Protein AF-C7TNR1-F1 (afdb_monomer)

Secondary structure (DSSP, 8-state):
----HHHHHHHHHHHHHH---HHHHHHS--GGGGSTTSEEEEE-HHHHHHHHTTPPEEGGGEEEE-S---TT-EEEEE-TTS-EEEEEEE-S-HHHHHH-SS-EEEEEEEE-SPTTSS---TT-SHHHHHHHHHHHTTSB-TTS-B-TT--TTTT---GGG-

Mean predicted aligned error: 8.42 Å

pLDDT: mean 87.88, std 11.3, range [36.69, 97.19]

Solvent-accessible surface area (backbone atoms only — not comparable to full-atom values): 9487 Å² total; per-residue (Å²): 135,90,80,54,78,64,59,55,54,53,26,50,50,42,32,74,77,69,68,45,55,68,57,41,61,67,73,55,72,65,74,57,73,78,48,70,85,41,52,45,34,30,33,39,69,63,42,50,28,51,41,40,74,61,40,68,42,40,45,87,35,52,74,48,67,50,84,86,41,46,63,69,38,70,29,35,34,26,40,87,86,68,49,60,38,28,36,23,32,25,62,40,30,46,69,53,62,74,74,50,89,72,54,61,39,27,42,65,74,44,68,67,38,70,69,70,80,36,68,86,47,79,75,64,45,72,68,46,45,51,49,55,48,34,35,74,70,62,34,21,40,98,85,65,45,84,47,98,69,38,62,93,67,71,84,70,76,80,77,88,85,117

InterPro domains:
  IPR002478 PUA domain [PF01472] (39-112)
  IPR002478 PUA domain [SM00359] (39-113)
  IPR004521 Uncharacterised domain CHP00451 [TIGR00451] (28-108)
  IPR004802 tRNA pseudouridine synthase B family [PTHR23127] (2-156)
  IPR015947 PUA-like superfamily [SSF88697] (38-118)
  IPR036974 PUA domain superfamily [G3DSA:2.30.130.10] (16-159)

Nearest PDB structures (foldseek):
  8ouf-assembly1_C  TM=8.357E-01  e=1.915E-23  Homo sapiens
  8ouf-assembly1_G  TM=9.448E-01  e=1.726E-20  Homo sapiens
  7v9a-assembly1_C  TM=8.563E-01  e=3.441E-22  Homo sapiens
  3zv0-assembly1_D  TM=7.217E-01  e=1.645E-18  Saccharomyces cerevisiae S288C
  3zv0-assembly1_C  TM=7.219E-01  e=2.418E-18  Saccharomyces cerevisiae S288C

Foldseek 3Di:
DDDDPVLVVVQVVCCVPVVDCPSVPVVDDDPLVVQVPFWEWEFELQCLQVVLVQDFAKLVGTDDTDADQDAQGWHFYAYPVGHTFAIWGAHDHPVRSVVDPIDRGTGGPGGDDHHPPGPHNPLVDPLSVLLVVCCVVVCAPPVSHGDPNPDPCNVDDDPPPD

Organism: Angiostrongylus cantonensis (NCBI:txid6313)

Sequence (162 aa):
ELVTLHDVLDAQYVLDHHKDETYMRKIVRPLEALLVQHKRIIVKDSSVNAICYGAKILLPGVLRYDDGIEVGQEIVIVSTKGEAICLAIAQMTTSTMASTDHGVVAKSKRVIMERDVYGRKWGLGPVASKKKQMIKDGLLDKFGKPNANTPANWKAVDYSVT

Structure (mmCIF, N/CA/C/O backbone):
data_AF-C7TNR1-F1
#
_entry.id   AF-C7TNR1-F1
#
loop_
_atom_site.group_PDB
_atom_site.id
_atom_site.type_symbol
_atom_site.label_atom_id
_atom_site.label_alt_id
_atom_site.label_comp_id
_atom_site.label_asym_id
_atom_site.label_entity_id
_atom_site.label_seq_id
_atom_site.pdbx_PDB_ins_code
_atom_site.Cartn_x
_atom_site.Cartn_y
_atom_site.Cartn_z
_atom_site.occupancy
_atom_site.B_iso_or_equiv
_atom_site.auth_seq_id
_atom_site.auth_comp_id
_atom_site.auth_asym_id
_atom_site.auth_atom_id
_atom_site.pdbx_PDB_model_num
ATOM 1 N N . GLU A 1 1 ? 5.712 -23.389 -9.429 1.00 69.06 1 GLU A N 1
ATOM 2 C CA . GLU A 1 1 ? 6.443 -24.396 -10.216 1.00 69.06 1 GLU A CA 1
ATOM 3 C C . GLU A 1 1 ? 7.893 -24.304 -9.832 1.00 69.06 1 GLU A C 1
ATOM 5 O O . GLU A 1 1 ? 8.350 -23.219 -9.488 1.00 69.06 1 GLU A O 1
ATOM 10 N N . LEU A 1 2 ? 8.551 -25.449 -9.812 1.00 86.38 2 LEU A N 1
ATOM 11 C CA . LEU A 1 2 ? 9.952 -25.569 -9.467 1.00 86.38 2 LEU A CA 1
ATOM 12 C C . LEU A 1 2 ? 10.754 -25.461 -10.768 1.00 86.38 2 LEU A C 1
ATOM 14 O O . LEU A 1 2 ? 10.367 -26.075 -11.759 1.00 86.38 2 LEU A O 1
ATOM 18 N N . VAL A 1 3 ? 11.808 -24.651 -10.770 1.00 92.75 3 VAL A N 1
ATOM 19 C CA . VAL A 1 3 ? 12.711 -24.469 -11.917 1.00 92.75 3 VAL A CA 1
ATOM 20 C C . VAL A 1 3 ? 14.091 -24.996 -11.553 1.00 92.75 3 VAL A C 1
ATOM 22 O O . VAL A 1 3 ? 14.463 -25.008 -10.376 1.00 92.75 3 VAL A O 1
ATOM 25 N N . THR A 1 4 ? 14.842 -25.449 -12.547 1.00 95.31 4 THR A N 1
ATOM 26 C CA . THR A 1 4 ? 16.211 -25.935 -12.370 1.00 95.31 4 THR A CA 1
ATOM 27 C C . THR A 1 4 ? 17.226 -24.828 -12.651 1.00 95.31 4 THR A C 1
ATOM 29 O O . THR A 1 4 ? 16.919 -23.824 -13.292 1.00 95.31 4 THR A O 1
AT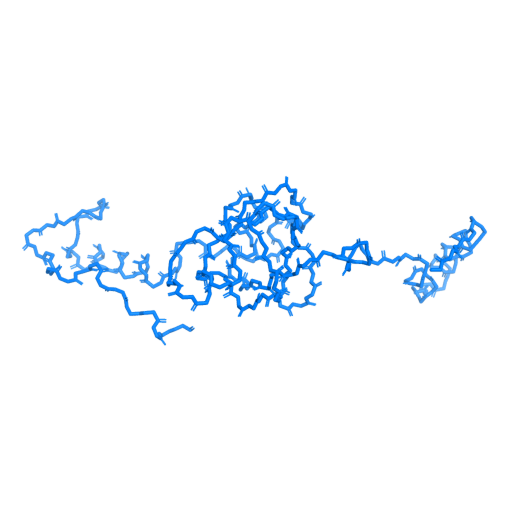OM 32 N N . LEU A 1 5 ? 18.468 -25.003 -12.186 1.00 94.88 5 LEU A N 1
ATOM 33 C CA . LEU A 1 5 ? 19.551 -24.058 -12.494 1.00 94.88 5 LEU A CA 1
ATOM 34 C C . LEU A 1 5 ? 19.877 -24.011 -13.996 1.00 94.88 5 LEU A C 1
ATOM 36 O O . LEU A 1 5 ? 20.341 -22.983 -14.481 1.00 94.88 5 LEU A O 1
ATOM 40 N N . HIS A 1 6 ? 19.609 -25.094 -14.730 1.00 95.25 6 HIS A N 1
ATOM 41 C CA . HIS A 1 6 ? 19.766 -25.126 -16.183 1.00 95.25 6 HIS A CA 1
ATOM 42 C C . HIS A 1 6 ? 18.739 -24.229 -16.876 1.00 95.25 6 HIS A C 1
ATOM 44 O O . HIS A 1 6 ? 19.124 -23.438 -17.730 1.00 95.25 6 HIS A O 1
ATOM 50 N N . ASP A 1 7 ? 17.482 -24.231 -16.420 1.00 93.88 7 ASP A N 1
ATOM 51 C CA . ASP A 1 7 ? 16.447 -23.346 -16.976 1.00 93.88 7 ASP A CA 1
ATOM 52 C C . ASP A 1 7 ? 16.810 -21.862 -16.811 1.00 93.88 7 ASP A C 1
ATOM 54 O O . ASP A 1 7 ? 16.517 -21.045 -17.681 1.00 93.88 7 ASP A O 1
ATOM 58 N N . VAL A 1 8 ? 17.475 -21.502 -15.705 1.00 93.94 8 VAL A N 1
ATOM 59 C CA . VAL A 1 8 ? 17.946 -20.127 -15.462 1.00 93.94 8 VAL A CA 1
ATOM 60 C C . VAL A 1 8 ? 19.066 -19.744 -16.430 1.00 93.94 8 VAL A C 1
ATOM 62 O O . VAL A 1 8 ? 19.056 -18.635 -16.965 1.00 93.94 8 VAL A O 1
ATOM 65 N N . LEU A 1 9 ? 20.014 -20.655 -16.673 1.00 94.94 9 LEU A N 1
ATOM 66 C CA . LEU A 1 9 ? 21.099 -20.438 -17.630 1.00 94.94 9 LEU A CA 1
ATOM 67 C C . LEU A 1 9 ? 20.550 -20.259 -19.052 1.00 94.94 9 LEU A C 1
ATOM 69 O O . LEU A 1 9 ? 20.911 -19.300 -19.734 1.00 94.94 9 LEU A O 1
ATOM 73 N N . ASP A 1 10 ? 19.643 -21.142 -19.465 1.00 94.00 10 ASP A N 1
ATOM 74 C CA . ASP A 1 10 ? 19.040 -21.113 -20.797 1.00 94.00 10 ASP A CA 1
ATOM 75 C C . ASP A 1 10 ? 18.180 -19.859 -20.993 1.00 94.00 10 ASP A C 1
ATOM 77 O O . ASP A 1 10 ? 18.257 -19.206 -22.035 1.00 94.00 10 ASP A O 1
ATOM 81 N N . ALA A 1 11 ? 17.407 -19.461 -19.977 1.00 94.06 11 ALA A N 1
ATOM 82 C CA . ALA A 1 11 ? 16.614 -18.237 -20.029 1.00 94.06 11 ALA A CA 1
ATOM 83 C C . ALA A 1 11 ? 17.486 -16.983 -20.176 1.00 94.06 11 ALA A C 1
ATOM 85 O O . ALA A 1 11 ? 17.134 -16.085 -20.942 1.00 94.06 11 ALA A O 1
ATOM 86 N N . GLN A 1 12 ? 18.627 -16.922 -19.481 1.00 94.19 12 GLN A N 1
ATOM 87 C CA . GLN A 1 12 ? 19.571 -15.813 -19.623 1.00 94.19 12 GLN A CA 1
ATOM 88 C C . GLN A 1 12 ? 20.205 -15.794 -21.021 1.00 94.19 12 GLN A C 1
ATOM 90 O O . GLN A 1 12 ? 20.266 -14.742 -21.653 1.00 94.19 12 GLN A O 1
ATOM 95 N N . TYR A 1 13 ? 20.610 -16.955 -21.544 1.00 94.94 13 TYR A N 1
ATOM 96 C CA . TYR A 1 13 ? 21.188 -17.058 -22.885 1.00 94.94 13 TYR A CA 1
ATOM 97 C C . TYR A 1 13 ? 20.219 -16.567 -23.972 1.00 94.94 13 TYR A C 1
ATOM 99 O O . TYR A 1 13 ? 20.607 -15.777 -24.838 1.00 94.94 13 TYR A O 1
ATOM 107 N N . VAL A 1 14 ? 18.954 -17.003 -23.910 1.00 95.12 14 VAL A N 1
ATOM 108 C CA . VAL A 1 14 ? 17.900 -16.602 -24.857 1.00 95.12 14 VAL A CA 1
ATOM 109 C C . VAL A 1 14 ? 17.632 -15.098 -24.784 1.00 95.12 14 VAL A C 1
ATOM 111 O O . VAL A 1 14 ? 17.500 -14.450 -25.827 1.00 95.12 14 VAL A O 1
ATOM 114 N N . LEU A 1 15 ? 17.619 -14.527 -23.576 1.00 94.75 15 LEU A N 1
ATOM 115 C CA . LEU A 1 15 ? 17.463 -13.089 -23.383 1.00 94.75 15 LEU A CA 1
ATOM 116 C C . LEU A 1 15 ? 18.603 -12.301 -24.049 1.00 94.75 15 LEU A C 1
ATOM 118 O O . LEU A 1 15 ? 18.340 -11.334 -24.760 1.00 94.75 15 LEU A O 1
ATOM 122 N N . ASP A 1 16 ? 19.853 -12.732 -23.882 1.00 95.19 16 ASP A N 1
ATOM 123 C CA . ASP A 1 16 ? 21.016 -12.004 -24.406 1.00 95.19 16 ASP A CA 1
ATOM 124 C C . ASP A 1 16 ? 21.143 -12.098 -25.939 1.00 95.19 16 ASP A C 1
ATOM 126 O O . ASP A 1 16 ? 21.471 -11.109 -26.599 1.00 95.19 16 ASP A O 1
ATOM 130 N N . HIS A 1 17 ? 20.852 -13.265 -26.526 1.00 95.69 17 HIS A N 1
ATOM 131 C CA . HIS A 1 17 ? 21.056 -13.514 -27.963 1.00 95.69 17 HIS A CA 1
ATOM 132 C C . HIS A 1 17 ? 19.846 -13.143 -28.819 1.00 95.69 17 HIS A C 1
ATOM 134 O O . HIS A 1 17 ? 20.001 -12.611 -29.920 1.00 95.69 17 HIS A O 1
ATOM 140 N N . HIS A 1 18 ? 18.640 -13.423 -28.327 1.00 93.81 18 HIS A N 1
ATOM 141 C CA . HIS A 1 18 ? 17.402 -13.245 -29.084 1.00 93.81 18 HIS A CA 1
ATOM 142 C C . HIS A 1 18 ? 16.560 -12.066 -28.587 1.00 93.81 18 HIS A C 1
ATOM 144 O O . HIS A 1 18 ? 15.592 -11.706 -29.255 1.00 93.81 18 HIS A O 1
ATOM 150 N N . LYS A 1 19 ? 16.930 -11.439 -27.456 1.00 93.19 19 LYS A N 1
ATOM 151 C CA . LYS A 1 19 ? 16.149 -10.377 -26.790 1.00 93.19 19 LYS A CA 1
ATOM 152 C C . LYS A 1 19 ? 14.711 -10.794 -26.473 1.00 93.19 19 LYS A C 1
ATOM 154 O O . LYS A 1 19 ? 13.828 -9.946 -26.363 1.00 93.19 19 LYS A O 1
ATOM 159 N N . ASP A 1 20 ? 14.479 -12.096 -26.334 1.00 93.19 20 ASP A N 1
ATOM 160 C CA . ASP A 1 20 ? 13.179 -12.649 -25.985 1.00 93.19 20 ASP A CA 1
ATOM 161 C C . ASP A 1 20 ? 13.076 -12.811 -24.462 1.00 93.19 20 ASP A C 1
ATOM 163 O O . ASP A 1 20 ? 13.794 -13.595 -23.841 1.00 93.19 20 ASP A O 1
ATOM 167 N N . GLU A 1 21 ? 12.172 -12.046 -23.851 1.00 93.62 21 GLU A N 1
ATOM 168 C CA . GLU A 1 21 ? 11.940 -12.045 -22.404 1.00 93.62 21 GLU A CA 1
ATOM 169 C C . GLU A 1 21 ? 10.955 -13.124 -21.940 1.00 93.62 21 GLU A C 1
ATOM 171 O O . GLU A 1 21 ? 10.773 -13.305 -20.733 1.00 93.62 21 GLU A O 1
ATOM 176 N N . THR A 1 22 ? 10.274 -13.823 -22.853 1.00 93.69 22 THR A N 1
ATOM 177 C CA . THR A 1 22 ? 9.177 -14.738 -22.495 1.00 93.69 22 THR A CA 1
ATOM 178 C C . THR A 1 22 ? 9.636 -15.846 -21.555 1.00 93.69 22 THR A C 1
ATOM 180 O O . THR A 1 22 ? 8.954 -16.143 -20.569 1.00 93.69 22 THR A O 1
ATOM 183 N N . TYR A 1 23 ? 10.820 -16.411 -21.803 1.00 92.38 23 TYR A N 1
ATOM 184 C CA . TYR A 1 23 ? 11.372 -17.467 -20.965 1.00 92.38 23 TYR A CA 1
ATOM 185 C C . TYR A 1 23 ? 11.761 -16.935 -19.576 1.00 92.38 23 TYR A C 1
ATOM 187 O O . TYR A 1 23 ? 11.359 -17.502 -18.557 1.00 92.38 23 TYR A O 1
ATOM 195 N N . MET A 1 24 ? 12.428 -15.776 -19.523 1.00 93.12 24 MET A N 1
ATOM 196 C CA . MET A 1 24 ? 12.824 -15.111 -18.276 1.00 93.12 24 MET A CA 1
ATOM 197 C C . MET A 1 24 ? 11.609 -14.745 -17.404 1.00 93.12 24 MET A C 1
ATOM 199 O O . MET A 1 24 ? 11.582 -15.024 -16.204 1.00 93.12 24 MET A O 1
ATOM 203 N N . ARG A 1 25 ? 10.553 -14.185 -18.008 1.00 91.75 25 ARG A N 1
ATOM 204 C CA . ARG A 1 25 ? 9.301 -13.827 -17.315 1.00 91.75 25 ARG A CA 1
ATOM 205 C C . ARG A 1 25 ? 8.519 -15.042 -16.812 1.00 91.75 25 ARG A C 1
ATOM 207 O O . ARG A 1 25 ? 7.693 -14.898 -15.914 1.00 91.75 25 ARG A O 1
ATOM 214 N N . LYS A 1 26 ? 8.758 -16.231 -17.374 1.00 90.44 26 LYS A N 1
ATOM 215 C CA . LYS A 1 26 ? 8.158 -17.484 -16.899 1.00 90.44 26 LYS A CA 1
ATOM 216 C C . LYS A 1 26 ? 8.880 -18.027 -15.663 1.00 90.44 26 LYS A C 1
ATOM 218 O O . LYS A 1 26 ? 8.217 -18.523 -14.751 1.00 90.44 26 LYS A O 1
ATOM 223 N N . ILE A 1 27 ? 10.213 -17.932 -15.626 1.00 92.69 27 ILE A N 1
ATOM 224 C CA . ILE A 1 27 ? 11.015 -18.440 -14.503 1.00 92.69 27 ILE A CA 1
ATOM 225 C C . ILE A 1 27 ? 10.997 -17.491 -13.296 1.00 92.69 27 ILE A C 1
ATOM 227 O O . ILE A 1 27 ? 10.869 -17.950 -12.159 1.00 92.69 27 ILE A O 1
ATOM 231 N N . VAL A 1 28 ? 11.061 -16.173 -13.520 1.00 91.75 28 VAL A N 1
ATOM 232 C CA . VAL A 1 28 ? 11.038 -15.168 -12.451 1.00 91.75 28 VAL A CA 1
ATOM 233 C C . VAL A 1 28 ? 9.593 -14.819 -12.126 1.00 91.75 28 VAL A C 1
ATOM 235 O O . VAL A 1 28 ? 8.909 -14.131 -12.882 1.00 91.75 28 VAL A O 1
ATOM 238 N N . ARG A 1 29 ? 9.120 -15.287 -10.970 1.00 90.50 29 ARG A N 1
ATOM 239 C CA . ARG A 1 29 ? 7.774 -14.972 -10.484 1.00 90.50 29 ARG A CA 1
ATOM 240 C C . ARG A 1 29 ? 7.754 -13.648 -9.713 1.00 90.50 29 ARG A C 1
ATOM 242 O O . ARG A 1 29 ? 8.709 -13.354 -8.994 1.00 90.50 29 ARG A O 1
ATOM 249 N N . PRO A 1 30 ? 6.656 -12.879 -9.810 1.00 93.25 30 PRO A N 1
ATOM 250 C CA . PRO A 1 30 ? 6.482 -11.669 -9.017 1.00 93.25 30 PRO A CA 1
ATOM 251 C C . PRO A 1 30 ? 6.423 -12.009 -7.522 1.00 93.25 30 PRO A C 1
ATOM 253 O O . PRO A 1 30 ? 5.883 -13.049 -7.128 1.00 93.25 30 PRO A O 1
ATOM 256 N N . LEU A 1 31 ? 6.962 -11.124 -6.680 1.00 91.69 31 LEU A N 1
ATOM 257 C CA . LEU A 1 31 ? 7.025 -11.318 -5.225 1.00 91.69 31 LEU A CA 1
ATOM 258 C C . LEU A 1 31 ? 5.630 -11.438 -4.591 1.00 91.69 31 LEU A C 1
ATOM 260 O O . LEU A 1 31 ? 5.460 -12.088 -3.561 1.00 91.69 31 LEU A O 1
ATOM 264 N N . GLU A 1 32 ? 4.617 -10.871 -5.245 1.00 91.50 32 GLU A N 1
ATOM 265 C CA . GLU A 1 32 ? 3.202 -10.963 -4.902 1.00 91.50 32 GLU A CA 1
ATOM 266 C C . GLU A 1 32 ? 2.728 -12.416 -4.772 1.00 91.50 32 GLU A C 1
ATOM 268 O O . GLU A 1 32 ? 1.853 -12.704 -3.956 1.00 91.50 32 GLU A O 1
ATOM 273 N N . ALA A 1 33 ? 3.337 -13.353 -5.511 1.00 91.81 33 ALA A N 1
ATOM 274 C CA . ALA A 1 33 ? 3.002 -14.773 -5.440 1.00 91.81 33 ALA A CA 1
ATOM 275 C C . ALA A 1 33 ? 3.234 -15.376 -4.041 1.00 91.81 33 ALA A C 1
ATOM 277 O O . ALA A 1 33 ? 2.560 -16.334 -3.669 1.00 91.81 33 ALA A O 1
ATOM 278 N N . LEU A 1 34 ? 4.147 -14.807 -3.245 1.00 91.81 34 LEU A N 1
ATOM 279 C CA . LEU A 1 34 ? 4.408 -15.236 -1.866 1.00 91.81 34 LEU A CA 1
ATOM 280 C C . LEU A 1 34 ? 3.378 -14.685 -0.871 1.00 91.81 34 LEU A C 1
ATOM 282 O O . LEU A 1 34 ? 3.244 -15.197 0.238 1.00 91.81 34 LEU A O 1
ATOM 286 N N . LEU A 1 35 ? 2.643 -13.639 -1.251 1.00 93.25 35 LEU A N 1
ATOM 287 C CA . LEU A 1 35 ? 1.762 -12.889 -0.356 1.00 93.25 35 LEU A CA 1
ATOM 288 C C . LEU A 1 35 ? 0.289 -13.301 -0.471 1.00 93.25 35 LEU A C 1
ATOM 290 O O . LEU A 1 35 ? -0.539 -12.792 0.278 1.00 93.25 35 LEU A O 1
ATOM 294 N N . VAL A 1 36 ? -0.033 -14.259 -1.344 1.00 91.44 36 VAL A N 1
ATOM 295 C CA . VAL A 1 36 ? -1.406 -14.692 -1.671 1.00 91.44 36 VAL A CA 1
ATOM 296 C C . VAL A 1 36 ? -2.194 -15.194 -0.453 1.00 91.44 36 VAL A C 1
ATOM 298 O O . VAL A 1 36 ? -3.414 -15.071 -0.422 1.00 91.44 36 VAL A O 1
ATOM 301 N N . GLN A 1 37 ? -1.519 -15.740 0.561 1.00 92.38 37 GLN A N 1
ATOM 302 C CA . GLN A 1 37 ? -2.172 -16.245 1.776 1.00 92.38 37 GLN A CA 1
ATOM 303 C C . GLN A 1 37 ? -2.613 -15.138 2.747 1.00 92.38 37 GLN A C 1
ATOM 305 O O . GLN A 1 37 ? -3.451 -15.386 3.615 1.00 92.38 37 GLN A O 1
ATOM 310 N N . HIS A 1 38 ? -2.059 -13.929 2.630 1.00 94.50 38 HIS A N 1
ATOM 311 C CA . HIS A 1 38 ? -2.375 -12.827 3.534 1.00 94.50 38 HIS A CA 1
ATOM 312 C C . HIS A 1 38 ? -3.660 -12.125 3.101 1.00 94.50 38 HIS A C 1
ATOM 314 O O . HIS A 1 38 ? -3.916 -11.936 1.911 1.00 94.50 38 HIS A O 1
ATOM 320 N N . LYS A 1 39 ? -4.445 -11.670 4.081 1.00 95.81 39 LYS A N 1
ATOM 321 C CA . LYS A 1 39 ? -5.601 -10.804 3.828 1.00 95.81 39 LYS A CA 1
ATOM 322 C C . LYS A 1 39 ? -5.131 -9.470 3.263 1.00 95.81 39 LYS A C 1
ATOM 324 O O . LYS A 1 39 ? -4.107 -8.933 3.695 1.00 95.81 39 LYS A O 1
ATOM 329 N N . ARG A 1 40 ? -5.875 -8.938 2.299 1.00 95.50 40 ARG A N 1
ATOM 330 C CA . ARG A 1 40 ? -5.478 -7.762 1.525 1.00 95.50 40 ARG A CA 1
ATOM 331 C C . ARG A 1 40 ? -6.294 -6.543 1.919 1.00 95.50 40 ARG A C 1
ATOM 333 O O . ARG A 1 40 ? -7.503 -6.623 2.135 1.00 95.50 40 ARG A O 1
ATOM 340 N N . ILE A 1 41 ? -5.632 -5.393 1.933 1.00 96.38 41 ILE A N 1
ATOM 341 C CA . ILE A 1 41 ? -6.280 -4.082 1.966 1.00 96.38 41 ILE A CA 1
ATOM 342 C C . ILE A 1 41 ? -5.806 -3.292 0.752 1.00 96.38 41 ILE A C 1
ATOM 344 O O . ILE A 1 41 ? -4.611 -3.054 0.581 1.00 96.38 41 ILE A O 1
ATOM 348 N N . ILE A 1 42 ? -6.755 -2.880 -0.083 1.00 96.56 42 ILE A N 1
ATOM 349 C CA . ILE A 1 42 ? -6.510 -2.076 -1.277 1.00 96.56 42 ILE A CA 1
ATOM 350 C C . ILE A 1 42 ? -6.595 -0.605 -0.887 1.00 96.56 42 ILE A C 1
ATOM 352 O O . ILE A 1 42 ? -7.598 -0.162 -0.321 1.00 96.56 42 ILE A O 1
ATOM 356 N N . VAL A 1 43 ? -5.555 0.161 -1.205 1.00 95.56 43 VAL A N 1
ATOM 357 C CA . VAL A 1 43 ? -5.450 1.586 -0.858 1.00 95.56 43 VAL A CA 1
ATOM 358 C C . VAL A 1 43 ? -5.541 2.494 -2.080 1.00 95.56 43 VAL A C 1
ATOM 360 O O . VAL A 1 43 ? -5.239 2.090 -3.200 1.00 95.56 43 VAL A O 1
ATOM 363 N N . LYS A 1 44 ? -5.941 3.750 -1.858 1.00 92.75 44 LYS A N 1
ATOM 364 C CA . LYS A 1 44 ? -5.917 4.808 -2.875 1.00 92.75 44 LYS A CA 1
ATOM 365 C C . LYS A 1 44 ? -4.481 5.081 -3.317 1.00 92.75 44 LYS A C 1
ATOM 367 O O . LYS A 1 44 ? -3.599 5.264 -2.477 1.00 92.75 44 LYS A O 1
ATOM 372 N N . ASP A 1 45 ? -4.282 5.268 -4.619 1.00 91.62 45 ASP A N 1
ATOM 373 C CA . ASP A 1 45 ? -2.993 5.626 -5.229 1.00 91.62 45 ASP A CA 1
ATOM 374 C C . ASP A 1 45 ? -2.349 6.873 -4.588 1.00 91.62 45 ASP A C 1
ATOM 376 O O . ASP A 1 45 ? -1.130 6.991 -4.495 1.00 91.62 45 ASP A O 1
ATOM 380 N N . SER A 1 46 ? -3.167 7.805 -4.082 1.00 89.50 46 SER A N 1
ATOM 381 C CA . SER A 1 46 ? -2.706 8.998 -3.358 1.00 89.50 46 SER A CA 1
ATOM 382 C C . SER A 1 46 ? -1.964 8.702 -2.056 1.00 89.50 46 SER A C 1
ATOM 384 O O . SER A 1 46 ? -1.173 9.528 -1.604 1.00 89.50 46 SER A O 1
ATOM 386 N N . SER A 1 47 ? -2.252 7.560 -1.437 1.00 91.12 47 SER A N 1
ATOM 387 C CA . SER A 1 47 ? -1.732 7.176 -0.126 1.00 91.12 47 SER A CA 1
ATOM 388 C C . SER A 1 47 ? -0.530 6.238 -0.223 1.00 91.12 47 SER A C 1
ATOM 390 O O . SER A 1 47 ? 0.192 6.090 0.759 1.00 91.12 47 SER A O 1
ATOM 392 N N . VAL A 1 48 ? -0.273 5.656 -1.399 1.00 93.75 48 VAL A N 1
ATOM 393 C CA . VAL A 1 48 ? 0.788 4.660 -1.618 1.00 93.75 48 VAL A CA 1
ATOM 394 C C . VAL A 1 48 ? 2.155 5.202 -1.221 1.00 93.75 48 VAL A C 1
ATOM 396 O O . VAL A 1 48 ? 2.818 4.617 -0.369 1.00 93.75 48 VAL A O 1
ATOM 399 N N . ASN A 1 49 ? 2.550 6.366 -1.747 1.00 93.44 49 ASN A N 1
ATOM 400 C CA . ASN A 1 49 ? 3.888 6.887 -1.469 1.00 93.44 49 ASN A CA 1
ATOM 401 C C . ASN A 1 49 ? 4.083 7.191 0.027 1.00 93.44 49 ASN A C 1
ATOM 403 O O . ASN A 1 49 ? 5.123 6.877 0.592 1.00 93.44 49 ASN A O 1
ATOM 407 N N . ALA A 1 50 ? 3.057 7.709 0.715 1.00 92.56 50 ALA A N 1
ATOM 408 C CA . ALA A 1 50 ? 3.126 7.927 2.163 1.00 92.56 50 ALA A CA 1
ATOM 409 C C . ALA A 1 50 ? 3.398 6.617 2.928 1.00 92.56 50 ALA A C 1
ATOM 411 O O . ALA A 1 50 ? 4.204 6.596 3.859 1.00 92.56 50 ALA A O 1
ATOM 412 N N . ILE A 1 51 ? 2.777 5.516 2.502 1.00 94.31 51 ILE A N 1
ATOM 413 C CA . ILE A 1 51 ? 2.984 4.184 3.081 1.00 94.31 51 ILE A CA 1
ATOM 414 C C . ILE A 1 51 ? 4.401 3.670 2.777 1.00 94.31 51 ILE A C 1
ATOM 416 O O . ILE A 1 51 ? 5.025 3.088 3.664 1.00 94.31 51 ILE A O 1
ATOM 420 N N . CYS A 1 52 ? 4.966 3.959 1.598 1.00 94.81 52 CYS A N 1
ATOM 421 C CA . CYS A 1 52 ? 6.363 3.631 1.271 1.00 94.81 52 CYS A CA 1
ATOM 422 C C . CYS A 1 52 ? 7.385 4.349 2.179 1.00 94.81 52 CYS A C 1
ATOM 424 O O . CYS A 1 52 ? 8.490 3.852 2.414 1.00 94.81 52 CYS A O 1
ATOM 426 N N . TYR A 1 53 ? 7.021 5.503 2.747 1.00 93.62 53 TYR A N 1
ATOM 427 C CA . TYR A 1 53 ? 7.813 6.186 3.780 1.00 93.62 53 TYR A CA 1
ATOM 428 C C . TYR A 1 53 ? 7.577 5.647 5.202 1.00 93.62 53 TYR A C 1
ATOM 430 O O . TYR A 1 53 ? 8.211 6.123 6.143 1.00 93.62 53 TYR A O 1
ATOM 438 N N . GLY A 1 54 ? 6.705 4.651 5.378 1.00 91.25 54 GLY A N 1
ATOM 439 C CA . GLY A 1 54 ? 6.374 4.066 6.679 1.00 91.25 54 GLY A CA 1
ATOM 440 C C . GLY A 1 54 ? 5.264 4.801 7.431 1.00 91.25 54 GLY A C 1
ATOM 441 O O . GLY A 1 54 ? 5.154 4.669 8.652 1.00 91.25 54 GLY A O 1
ATOM 442 N N . ALA A 1 55 ? 4.440 5.597 6.740 1.00 92.69 55 ALA A N 1
ATOM 443 C CA . ALA A 1 55 ? 3.255 6.177 7.359 1.00 92.69 55 ALA A CA 1
ATOM 444 C C . ALA A 1 55 ? 2.254 5.084 7.772 1.00 92.69 55 ALA A C 1
ATOM 446 O O . ALA A 1 55 ? 2.138 4.031 7.143 1.00 92.69 55 ALA A O 1
ATOM 447 N N . LYS A 1 56 ? 1.487 5.365 8.829 1.00 94.25 56 LYS A N 1
ATOM 448 C CA . LYS A 1 56 ? 0.363 4.516 9.239 1.00 94.25 56 LYS A CA 1
ATOM 449 C C . LYS A 1 56 ? -0.734 4.552 8.172 1.00 94.25 56 LYS A C 1
ATOM 451 O O . LYS A 1 56 ? -0.993 5.604 7.588 1.00 94.25 56 LYS A O 1
ATOM 456 N N . ILE A 1 57 ? -1.406 3.423 7.962 1.00 94.38 57 ILE A N 1
ATOM 457 C CA . ILE A 1 57 ? -2.516 3.324 7.018 1.00 94.38 57 ILE A CA 1
ATOM 458 C C . ILE A 1 57 ? -3.761 3.854 7.724 1.00 94.38 57 ILE A C 1
ATOM 460 O O . ILE A 1 57 ? -4.177 3.316 8.751 1.00 94.38 57 ILE A O 1
ATOM 464 N N . LEU A 1 58 ? -4.334 4.928 7.189 1.00 93.06 58 LEU A N 1
ATOM 465 C CA . LEU A 1 58 ? -5.548 5.551 7.711 1.00 93.06 58 LEU A CA 1
ATOM 466 C C . LEU A 1 58 ? -6.759 5.133 6.883 1.00 93.06 58 LEU A C 1
ATOM 468 O O . LEU A 1 58 ? -6.641 4.934 5.6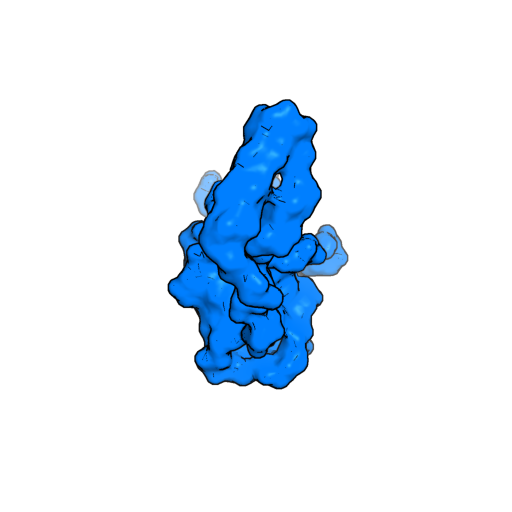73 1.00 93.06 58 LEU A O 1
ATOM 472 N N . LEU A 1 59 ? -7.926 5.085 7.524 1.00 91.88 59 LEU A N 1
ATOM 473 C CA . LEU A 1 59 ? -9.172 4.653 6.891 1.00 91.88 59 LEU A CA 1
ATOM 474 C C . LEU A 1 59 ? -9.548 5.430 5.612 1.00 91.88 59 LEU A C 1
ATOM 476 O O . LEU A 1 59 ? -9.876 4.779 4.625 1.00 91.88 59 LEU A O 1
ATOM 480 N N . PRO A 1 60 ? -9.379 6.769 5.517 1.00 89.19 60 PRO A N 1
ATOM 481 C CA . PRO A 1 60 ? -9.678 7.505 4.279 1.00 89.19 60 PRO A CA 1
ATOM 482 C C . PRO A 1 60 ? -8.818 7.098 3.069 1.00 89.19 60 PRO A C 1
ATOM 484 O O . PRO A 1 60 ? -9.143 7.425 1.924 1.00 89.19 60 PRO A O 1
ATOM 487 N N . GLY A 1 61 ? -7.684 6.438 3.326 1.00 89.56 61 GLY A N 1
ATOM 488 C CA . GLY A 1 61 ? -6.786 5.908 2.307 1.00 89.56 61 GLY A CA 1
ATOM 489 C C . GLY A 1 61 ? -7.146 4.502 1.836 1.00 89.56 61 GLY A C 1
ATOM 490 O O . GLY A 1 61 ? -6.527 4.041 0.883 1.00 89.56 61 GLY A O 1
ATOM 491 N N . VAL A 1 62 ? -8.106 3.826 2.467 1.00 93.44 62 VAL A N 1
ATOM 492 C CA . VAL A 1 62 ? -8.551 2.479 2.097 1.00 93.44 62 VAL A CA 1
ATOM 493 C C . VAL A 1 62 ? -9.688 2.571 1.079 1.00 93.44 62 VAL A C 1
ATOM 495 O O . VAL A 1 62 ? -10.590 3.391 1.213 1.00 93.44 62 VAL A O 1
ATOM 498 N N . LEU A 1 63 ? -9.624 1.741 0.039 1.00 93.38 63 LEU A N 1
ATOM 499 C CA . LEU A 1 63 ? -10.684 1.571 -0.959 1.00 93.38 63 LEU A CA 1
ATOM 500 C C . LEU A 1 63 ? -11.489 0.302 -0.705 1.00 93.38 63 LEU A C 1
ATOM 502 O O . LEU A 1 63 ? -12.712 0.322 -0.793 1.00 93.38 63 LEU A O 1
ATOM 506 N N . ARG A 1 64 ? -10.800 -0.813 -0.448 1.00 93.56 64 ARG A N 1
ATOM 507 C CA . ARG A 1 64 ? -11.406 -2.132 -0.233 1.00 93.56 64 ARG A CA 1
ATOM 508 C C . ARG A 1 64 ? -10.568 -2.925 0.758 1.00 93.56 64 ARG A C 1
ATOM 510 O O . ARG A 1 64 ? -9.367 -2.690 0.882 1.00 93.56 64 ARG A O 1
ATOM 517 N N . TYR A 1 65 ? -11.188 -3.876 1.430 1.00 94.88 65 TYR A N 1
ATOM 518 C CA . TYR A 1 65 ? -10.537 -4.778 2.371 1.00 94.88 65 TYR A CA 1
ATOM 519 C C . TYR A 1 65 ? -11.178 -6.161 2.262 1.00 94.88 65 TYR A C 1
ATOM 521 O O . TYR A 1 65 ? -12.351 -6.266 1.910 1.00 94.88 65 TYR A O 1
ATOM 529 N N . ASP A 1 66 ? -10.395 -7.206 2.518 1.00 94.75 66 ASP A N 1
ATOM 530 C CA . ASP A 1 66 ? -10.919 -8.568 2.616 1.00 94.75 66 ASP A CA 1
ATOM 531 C C . ASP A 1 66 ? -11.713 -8.752 3.931 1.00 94.75 66 ASP A C 1
ATOM 533 O O . ASP A 1 66 ? -11.469 -8.079 4.938 1.00 94.75 66 ASP A O 1
ATOM 537 N N . ASP A 1 67 ? -12.642 -9.709 3.937 1.00 93.62 67 ASP A N 1
ATOM 538 C CA . ASP A 1 67 ? -13.422 -10.055 5.126 1.00 93.62 67 ASP A CA 1
ATOM 539 C C . ASP A 1 67 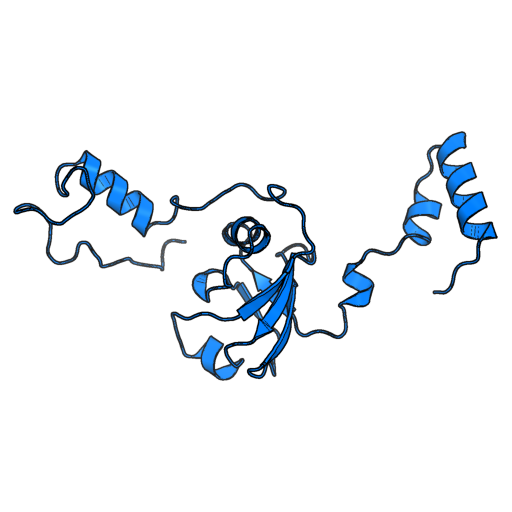? -12.624 -10.888 6.141 1.00 93.62 67 ASP A C 1
ATOM 541 O O . ASP A 1 67 ? -11.718 -11.662 5.787 1.00 93.62 67 ASP A O 1
ATOM 545 N N . GLY A 1 68 ? -13.020 -10.775 7.412 1.00 94.00 68 GLY A N 1
ATOM 546 C CA . GLY A 1 68 ? -12.452 -11.539 8.524 1.00 94.00 68 GLY A CA 1
ATOM 547 C C . GLY A 1 68 ? -11.035 -11.105 8.893 1.00 94.00 68 GLY A C 1
ATOM 548 O O . GLY A 1 68 ? -10.189 -11.953 9.169 1.00 94.00 68 GLY A O 1
ATOM 549 N N . ILE A 1 69 ? -10.759 -9.801 8.821 1.00 95.81 69 ILE A N 1
ATOM 550 C CA . ILE A 1 69 ? -9.535 -9.200 9.349 1.00 95.81 69 ILE A CA 1
ATOM 551 C C . ILE A 1 69 ? -9.737 -8.971 10.842 1.00 95.81 69 ILE A C 1
ATOM 553 O O . ILE A 1 69 ? -10.654 -8.251 11.246 1.00 95.81 69 ILE A O 1
ATOM 557 N N . GLU A 1 70 ? -8.842 -9.546 11.637 1.00 95.00 70 GLU A N 1
ATOM 558 C CA . GLU A 1 70 ? -8.804 -9.389 13.089 1.00 95.00 70 GLU A CA 1
ATOM 559 C C . GLU A 1 70 ? -7.657 -8.472 13.531 1.00 95.00 70 GLU A C 1
ATOM 561 O O . GLU A 1 70 ? -6.641 -8.313 12.846 1.00 95.00 70 GLU A O 1
ATOM 566 N N . VAL A 1 71 ? -7.796 -7.857 14.708 1.00 95.81 71 VAL A N 1
ATOM 567 C CA . VAL A 1 71 ? -6.743 -6.993 15.265 1.00 95.81 71 VAL A CA 1
ATOM 568 C C . VAL A 1 71 ? -5.492 -7.820 15.560 1.00 95.81 71 VAL A C 1
ATOM 570 O O . VAL A 1 71 ? -5.561 -8.890 16.155 1.00 95.81 71 VAL A O 1
ATOM 573 N N . GLY A 1 72 ? -4.325 -7.310 15.165 1.00 95.19 72 GLY A N 1
ATOM 574 C CA . GLY A 1 72 ? -3.044 -7.994 15.344 1.00 95.19 72 GLY A CA 1
ATOM 575 C C . GLY A 1 72 ? -2.696 -8.982 14.229 1.00 95.19 72 GLY A C 1
ATOM 576 O O . GLY A 1 72 ? -1.567 -9.467 14.196 1.00 95.19 72 GLY A O 1
ATOM 577 N N . GLN A 1 73 ? -3.609 -9.239 13.290 1.00 96.06 73 GLN A N 1
ATOM 578 C CA . GLN A 1 73 ? -3.342 -10.102 12.145 1.00 96.06 73 GLN A CA 1
ATOM 579 C C . GLN A 1 73 ? -2.358 -9.455 11.160 1.00 96.06 73 GLN A C 1
ATOM 581 O O . GLN A 1 73 ? -2.379 -8.240 10.932 1.00 96.06 73 GLN A O 1
ATOM 586 N N . GLU A 1 74 ? -1.507 -10.280 10.547 1.00 96.25 74 GLU A N 1
ATOM 587 C CA . GLU A 1 74 ? -0.642 -9.854 9.448 1.00 96.25 74 GLU A CA 1
ATOM 588 C C . GLU A 1 74 ? -1.426 -9.779 8.141 1.00 96.25 74 GLU A C 1
ATOM 590 O O . GLU A 1 74 ? -2.079 -10.733 7.715 1.00 96.25 74 GLU A O 1
ATOM 595 N N . ILE A 1 75 ? -1.343 -8.617 7.506 1.00 96.62 75 ILE A N 1
ATOM 596 C CA . ILE A 1 75 ? -2.068 -8.283 6.288 1.00 96.62 75 ILE A CA 1
ATOM 597 C C . ILE A 1 75 ? -1.117 -7.671 5.263 1.00 96.62 75 ILE A C 1
ATOM 599 O O . ILE A 1 75 ? -0.076 -7.098 5.606 1.00 96.62 75 ILE A O 1
ATOM 603 N N . VAL A 1 76 ? -1.493 -7.757 3.992 1.00 97.19 76 VAL A N 1
ATOM 604 C CA . VAL A 1 76 ? -0.771 -7.117 2.894 1.00 97.19 76 VAL A CA 1
ATOM 605 C C . VAL A 1 76 ? -1.543 -5.897 2.400 1.00 97.19 76 VAL A C 1
ATOM 607 O O . VAL A 1 76 ? -2.754 -5.935 2.180 1.00 97.19 76 VAL A O 1
ATOM 610 N N . ILE A 1 77 ? -0.830 -4.788 2.234 1.00 96.81 77 ILE A N 1
ATOM 611 C CA . ILE A 1 77 ? -1.363 -3.564 1.647 1.00 96.81 77 ILE A CA 1
ATOM 612 C C . ILE A 1 77 ? -1.024 -3.563 0.163 1.00 96.81 77 ILE A C 1
ATOM 614 O O . ILE A 1 77 ? 0.139 -3.730 -0.210 1.00 96.81 77 ILE A O 1
ATOM 618 N N . VAL A 1 78 ? -2.040 -3.370 -0.671 1.00 96.50 78 VAL A N 1
ATOM 619 C CA . VAL A 1 78 ? -1.957 -3.555 -2.121 1.00 96.50 78 VAL A CA 1
ATOM 620 C C . VAL A 1 78 ? -2.434 -2.293 -2.837 1.00 96.50 78 VAL A C 1
ATOM 622 O O . VAL A 1 78 ? -3.362 -1.621 -2.377 1.00 96.50 78 VAL A O 1
ATOM 625 N N . SER A 1 79 ? -1.803 -1.947 -3.959 1.00 95.69 79 SER A N 1
ATOM 626 C CA . SER A 1 79 ? -2.302 -0.881 -4.834 1.00 95.69 79 SER A CA 1
ATOM 627 C C . SER A 1 79 ? -3.564 -1.329 -5.582 1.00 95.69 79 SER A C 1
ATOM 629 O O . SER A 1 79 ? -3.914 -2.511 -5.613 1.00 95.69 79 SER A O 1
ATOM 631 N N . THR A 1 80 ? -4.248 -0.391 -6.238 1.00 93.81 80 THR A N 1
ATOM 632 C CA . THR A 1 80 ? -5.389 -0.695 -7.122 1.00 93.81 80 THR A CA 1
ATOM 633 C C . THR A 1 80 ? -5.011 -1.599 -8.301 1.00 93.81 80 THR A C 1
ATOM 635 O O . THR A 1 80 ? -5.873 -2.288 -8.844 1.00 93.81 80 THR A O 1
ATOM 638 N N . LYS A 1 81 ? -3.722 -1.636 -8.661 1.00 93.19 81 LYS A N 1
ATOM 639 C CA . LYS A 1 81 ? -3.159 -2.475 -9.727 1.00 93.19 81 LYS A CA 1
ATOM 640 C C . LYS A 1 81 ? -2.775 -3.881 -9.265 1.00 93.19 81 LYS A C 1
ATOM 642 O O . LYS A 1 81 ? -2.403 -4.702 -10.095 1.00 93.19 81 LYS A O 1
ATOM 647 N N . GLY A 1 82 ? -2.848 -4.164 -7.964 1.00 91.56 82 GLY A N 1
ATOM 648 C CA . GLY A 1 82 ? -2.436 -5.454 -7.410 1.00 91.56 82 GLY A CA 1
ATOM 649 C C . GLY A 1 82 ? -0.962 -5.535 -6.999 1.00 91.56 82 GLY A C 1
ATOM 650 O O . GLY A 1 82 ? -0.498 -6.624 -6.685 1.00 91.56 82 GLY A O 1
ATOM 651 N N . GLU A 1 83 ? -0.234 -4.416 -6.967 1.00 94.56 83 GLU A N 1
ATOM 652 C CA . GLU A 1 83 ? 1.172 -4.383 -6.537 1.00 94.56 83 GLU A CA 1
ATOM 653 C C . GLU A 1 83 ? 1.260 -4.425 -5.007 1.00 94.56 83 GLU A C 1
ATOM 655 O O . GLU A 1 83 ? 0.531 -3.697 -4.319 1.00 94.56 83 GLU A O 1
ATOM 660 N N . ALA A 1 84 ? 2.173 -5.223 -4.456 1.00 95.44 84 ALA A N 1
ATOM 661 C CA . ALA A 1 84 ? 2.365 -5.287 -3.010 1.00 95.44 84 ALA A CA 1
ATOM 662 C C . ALA A 1 84 ? 3.166 -4.079 -2.493 1.00 95.44 84 ALA A C 1
ATOM 664 O O . ALA A 1 84 ? 4.350 -3.913 -2.778 1.00 95.44 84 ALA A O 1
ATOM 665 N N . ILE A 1 85 ? 2.526 -3.240 -1.676 1.00 95.88 85 ILE A N 1
ATOM 666 C CA . ILE A 1 85 ? 3.135 -2.020 -1.133 1.00 95.88 85 ILE A CA 1
ATOM 667 C C . ILE A 1 85 ? 3.928 -2.348 0.131 1.00 95.88 85 ILE A C 1
ATOM 669 O O . ILE A 1 85 ? 5.121 -2.044 0.244 1.00 95.88 85 ILE A O 1
ATOM 673 N N . CYS A 1 86 ? 3.263 -2.959 1.112 1.00 96.38 86 CYS A N 1
ATOM 674 C CA . CYS A 1 86 ? 3.877 -3.314 2.384 1.00 96.38 86 CYS A CA 1
ATOM 675 C C . CYS A 1 86 ? 3.124 -4.436 3.104 1.00 96.38 86 CYS A C 1
ATOM 677 O O . CYS A 1 86 ? 1.934 -4.661 2.887 1.00 96.38 86 CYS A O 1
ATOM 679 N N . LEU A 1 87 ? 3.831 -5.102 4.013 1.00 96.50 87 LEU A N 1
ATOM 680 C CA . LEU A 1 87 ? 3.237 -5.914 5.065 1.00 96.50 87 LEU A CA 1
ATOM 681 C C . LEU A 1 87 ? 2.914 -5.025 6.260 1.00 96.50 87 LEU A C 1
ATOM 683 O O . LEU A 1 87 ? 3.735 -4.199 6.683 1.00 96.50 87 LEU A O 1
ATOM 687 N N . ALA A 1 88 ? 1.734 -5.219 6.828 1.00 97.06 88 ALA A N 1
ATOM 688 C CA . ALA A 1 88 ? 1.233 -4.440 7.941 1.00 97.06 88 ALA A CA 1
ATOM 689 C C . ALA A 1 88 ? 0.552 -5.334 8.979 1.00 97.06 88 ALA A C 1
ATOM 691 O O . ALA A 1 88 ? 0.148 -6.457 8.698 1.00 97.06 88 ALA A O 1
ATOM 692 N N . ILE A 1 89 ? 0.446 -4.814 10.197 1.00 97.19 89 ILE A N 1
ATOM 693 C CA . ILE A 1 89 ? -0.313 -5.431 11.281 1.00 97.19 89 ILE A CA 1
ATOM 694 C C . ILE A 1 89 ? -1.623 -4.660 11.404 1.00 97.19 89 ILE A C 1
ATOM 696 O O . ILE A 1 89 ? -1.606 -3.433 11.581 1.00 97.19 89 ILE A O 1
ATOM 700 N N . ALA A 1 90 ? -2.742 -5.372 11.302 1.00 97.06 90 ALA A N 1
ATOM 701 C CA . ALA A 1 90 ? -4.072 -4.801 11.447 1.00 97.06 90 ALA A CA 1
ATOM 702 C C . ALA A 1 90 ? -4.259 -4.218 12.858 1.00 97.06 90 ALA A C 1
ATOM 704 O O . ALA A 1 90 ? -3.830 -4.793 13.860 1.00 97.06 90 ALA A O 1
ATOM 705 N N . GLN A 1 91 ? -4.864 -3.036 12.938 1.00 95.81 91 GLN A N 1
ATOM 706 C CA . GLN A 1 91 ? -5.211 -2.352 14.191 1.00 95.81 91 GLN A CA 1
ATOM 707 C C . GLN A 1 91 ? -6.728 -2.207 14.362 1.00 95.81 91 GLN A C 1
ATOM 709 O O . GLN A 1 91 ? -7.189 -1.779 15.414 1.00 95.81 91 GLN A O 1
ATOM 714 N N . MET A 1 92 ? -7.492 -2.569 13.332 1.00 94.00 92 MET A N 1
ATOM 715 C CA . MET A 1 92 ? -8.948 -2.515 13.287 1.00 94.00 92 MET A CA 1
ATOM 716 C C . MET A 1 92 ? -9.470 -3.818 12.685 1.00 94.00 92 MET A C 1
ATOM 718 O O . MET A 1 92 ? -8.824 -4.391 11.807 1.00 94.00 92 MET A O 1
ATOM 722 N N . THR A 1 93 ? -10.626 -4.275 13.160 1.00 95.62 93 THR A N 1
ATOM 723 C CA . THR A 1 93 ? -11.347 -5.407 12.566 1.00 95.62 93 THR A CA 1
ATOM 724 C C . THR A 1 93 ? -12.160 -4.974 11.348 1.00 95.62 93 THR A C 1
ATOM 726 O O . THR A 1 93 ? -12.533 -3.804 11.234 1.00 95.62 93 THR A O 1
ATOM 729 N N . THR A 1 94 ? -12.552 -5.919 10.493 1.00 94.56 94 THR A N 1
ATOM 730 C CA . THR A 1 94 ? -13.478 -5.662 9.371 1.00 94.56 94 THR A CA 1
ATOM 731 C C . THR A 1 94 ? -14.770 -4.950 9.816 1.00 94.56 94 THR A C 1
ATOM 733 O O . THR A 1 94 ? -15.195 -3.989 9.180 1.00 94.56 94 THR A O 1
ATOM 736 N N . SER A 1 95 ? -15.372 -5.353 10.943 1.00 93.25 95 SER A N 1
ATOM 737 C CA . SER A 1 95 ? -16.614 -4.742 11.453 1.00 93.25 95 SER A CA 1
ATOM 738 C C . SER A 1 95 ? -16.431 -3.285 11.883 1.00 93.25 95 SER A C 1
ATOM 740 O O . SER A 1 95 ? -17.277 -2.432 11.605 1.00 93.25 95 SER A O 1
ATOM 742 N N . THR A 1 96 ? -15.305 -2.980 12.530 1.00 92.12 96 THR A N 1
ATOM 743 C CA . THR A 1 96 ? -14.980 -1.605 12.931 1.00 92.12 96 THR A CA 1
ATOM 744 C C . THR A 1 96 ? -14.664 -0.733 11.722 1.00 92.12 96 THR A C 1
ATOM 746 O O . THR A 1 96 ? -15.176 0.378 11.640 1.00 92.12 96 THR A O 1
ATOM 749 N N . MET A 1 97 ? -13.925 -1.256 10.738 1.00 92.00 97 MET A N 1
ATOM 750 C CA . MET A 1 97 ? -13.640 -0.551 9.484 1.00 92.00 97 MET A CA 1
ATOM 751 C C . MET A 1 97 ? -14.905 -0.178 8.702 1.00 92.00 97 MET A C 1
ATOM 753 O O . MET A 1 97 ? -14.906 0.845 8.026 1.00 92.00 97 MET A O 1
ATOM 757 N N . ALA A 1 98 ? -15.969 -0.980 8.798 1.00 91.19 98 ALA A N 1
ATOM 758 C CA . ALA A 1 98 ? -17.257 -0.689 8.173 1.00 91.19 98 ALA A CA 1
ATOM 759 C C . ALA A 1 98 ? -18.088 0.367 8.926 1.00 91.19 98 ALA A C 1
ATOM 761 O O . ALA A 1 98 ? -18.937 1.014 8.321 1.00 91.19 98 ALA A O 1
ATOM 762 N N . SER A 1 99 ? -17.868 0.527 10.235 1.00 90.69 99 SER A N 1
ATOM 763 C CA . SER A 1 99 ? -18.723 1.357 11.100 1.00 90.69 99 SER A CA 1
ATOM 764 C C . 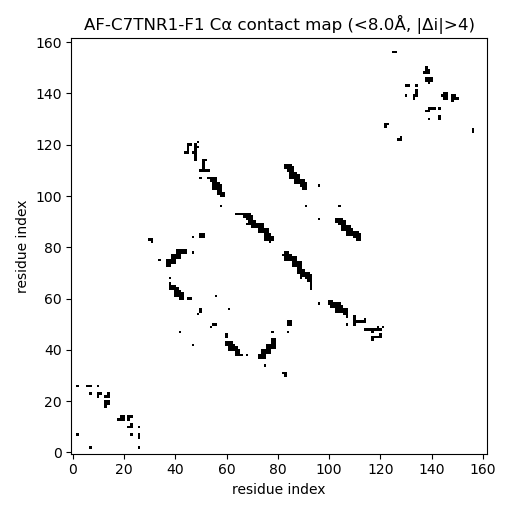SER A 1 99 ? -18.149 2.746 11.388 1.00 90.69 99 SER A C 1
ATOM 766 O O . SER A 1 99 ? -18.892 3.661 11.728 1.00 90.69 99 SER A O 1
ATOM 768 N N . THR A 1 100 ? -16.827 2.908 11.328 1.00 88.69 100 THR A N 1
ATOM 769 C CA . THR A 1 100 ? -16.143 4.162 11.683 1.00 88.69 100 THR A CA 1
ATOM 770 C C . THR A 1 100 ? -15.753 4.963 10.446 1.00 88.69 100 THR A C 1
ATOM 772 O O . THR A 1 100 ? -15.343 4.365 9.464 1.00 88.69 100 THR A O 1
ATOM 775 N N . ASP A 1 101 ? -15.747 6.297 10.524 1.00 83.50 101 ASP A N 1
ATOM 776 C CA . ASP A 1 101 ? -15.293 7.171 9.419 1.00 83.50 101 ASP A CA 1
ATOM 777 C C . ASP A 1 101 ? -13.813 7.588 9.515 1.00 83.50 101 ASP A C 1
ATOM 779 O O . ASP A 1 101 ? -13.229 8.160 8.592 1.00 83.50 101 ASP A O 1
ATOM 783 N N . HIS A 1 102 ? -13.179 7.339 10.660 1.00 85.31 102 HIS A N 1
ATOM 784 C CA . HIS A 1 102 ? -11.817 7.768 10.955 1.00 85.31 102 HIS A CA 1
ATOM 785 C C . HIS A 1 102 ? -11.100 6.724 11.807 1.00 85.31 102 HIS A C 1
ATOM 787 O O . HIS A 1 102 ? -11.705 6.053 12.636 1.00 85.31 102 HIS A O 1
ATOM 793 N N . GLY A 1 103 ? -9.787 6.601 11.621 1.00 91.12 103 GLY A N 1
ATOM 794 C CA . GLY A 1 103 ? -8.990 5.649 12.386 1.00 91.12 103 GLY A CA 1
ATOM 795 C C . GLY A 1 103 ? -7.710 5.226 11.683 1.00 91.12 103 GLY A C 1
ATOM 796 O O . GLY A 1 103 ? -7.501 5.493 10.493 1.00 91.12 103 GLY A O 1
ATOM 797 N N . VAL A 1 104 ? -6.844 4.567 12.451 1.00 93.94 104 VAL A N 1
ATOM 798 C CA . VAL A 1 104 ? -5.654 3.883 11.943 1.00 93.94 104 VAL A CA 1
ATOM 799 C C . VAL A 1 104 ? -6.034 2.435 11.674 1.00 93.94 104 VAL A C 1
ATOM 801 O O . VAL A 1 104 ? -6.230 1.674 12.610 1.00 93.94 104 VAL A O 1
ATOM 804 N N . VAL A 1 105 ? -6.080 2.056 10.403 1.00 95.06 105 VAL A N 1
ATOM 805 C CA . VAL A 1 105 ? -6.450 0.705 9.968 1.00 95.06 105 VAL A CA 1
ATOM 806 C C . VAL A 1 105 ? -5.326 -0.284 10.234 1.00 95.06 105 VAL A C 1
ATOM 808 O O . VAL A 1 105 ? -5.556 -1.385 10.728 1.00 95.06 105 VAL A O 1
ATOM 811 N N . ALA A 1 106 ? -4.094 0.107 9.911 1.00 96.38 106 ALA A N 1
ATOM 812 C CA . ALA A 1 106 ? -2.949 -0.778 10.028 1.00 96.38 106 ALA A CA 1
ATOM 813 C C . ALA A 1 106 ? -1.646 -0.014 10.262 1.00 96.38 106 ALA A C 1
ATOM 815 O O . ALA A 1 106 ? -1.471 1.138 9.847 1.00 96.38 106 ALA A O 1
ATOM 816 N N . LYS A 1 107 ? -0.703 -0.691 10.914 1.00 95.88 107 LYS A N 1
ATOM 817 C CA . LYS A 1 107 ? 0.663 -0.208 11.120 1.00 95.88 107 LYS A CA 1
ATOM 818 C C . LYS A 1 107 ? 1.610 -0.982 10.210 1.00 95.88 107 LYS A C 1
ATOM 820 O O . LYS A 1 107 ? 1.633 -2.208 10.254 1.00 95.88 107 LYS A O 1
ATOM 825 N N . SER A 1 108 ? 2.415 -0.275 9.421 1.00 95.75 108 SER A N 1
ATOM 826 C CA . SER A 1 108 ? 3.426 -0.892 8.559 1.00 95.75 108 SER A CA 1
ATOM 827 C C . SER A 1 108 ? 4.440 -1.690 9.386 1.00 95.75 108 SER A C 1
ATOM 829 O O . SER A 1 108 ? 5.054 -1.146 10.308 1.00 95.75 108 SER A O 1
ATOM 831 N N . LYS A 1 109 ? 4.631 -2.961 9.030 1.00 95.75 109 LYS A N 1
ATOM 832 C CA . LYS A 1 109 ? 5.656 -3.859 9.576 1.00 95.75 109 LYS A CA 1
ATOM 833 C C . LYS A 1 109 ? 6.890 -3.860 8.675 1.00 95.75 109 LYS A C 1
ATOM 835 O O . LYS A 1 109 ? 7.998 -3.641 9.153 1.00 95.75 109 LYS A O 1
ATOM 840 N N . ARG A 1 110 ? 6.696 -4.048 7.363 1.00 95.12 110 ARG A N 1
ATOM 841 C CA . ARG A 1 110 ? 7.774 -4.047 6.364 1.00 95.12 110 ARG A CA 1
ATOM 842 C C . ARG A 1 110 ? 7.308 -3.439 5.046 1.00 95.12 110 ARG A C 1
ATOM 844 O O . ARG A 1 110 ? 6.374 -3.944 4.437 1.00 95.12 110 ARG A O 1
ATOM 851 N N . VAL A 1 111 ? 7.984 -2.385 4.596 1.00 96.38 111 VAL A N 1
ATOM 852 C CA . VAL A 1 111 ? 7.769 -1.792 3.267 1.00 96.38 111 VAL A CA 1
ATOM 853 C C . VAL A 1 111 ? 8.502 -2.621 2.213 1.00 96.38 111 VAL A C 1
ATOM 855 O O . VAL A 1 111 ? 9.651 -3.006 2.438 1.00 96.38 111 VAL A O 1
ATOM 858 N N . ILE A 1 112 ? 7.816 -2.909 1.105 1.00 95.44 112 ILE A N 1
ATOM 859 C CA . ILE A 1 112 ? 8.333 -3.685 -0.030 1.00 95.44 112 ILE A CA 1
ATOM 860 C C . ILE A 1 112 ? 8.540 -2.766 -1.236 1.00 95.44 112 ILE A C 1
ATOM 862 O O . ILE A 1 112 ? 9.613 -2.770 -1.828 1.00 95.44 112 ILE A O 1
ATOM 866 N N . MET A 1 113 ? 7.529 -1.961 -1.566 1.00 95.38 113 MET A N 1
ATOM 867 C CA . MET A 1 113 ? 7.555 -1.063 -2.716 1.00 95.38 113 MET A CA 1
ATOM 868 C C . MET A 1 113 ? 8.565 0.075 -2.530 1.00 95.38 113 MET A C 1
ATOM 870 O O . MET A 1 113 ? 8.701 0.648 -1.444 1.00 95.38 113 MET A O 1
ATOM 874 N N . GLU A 1 114 ? 9.252 0.423 -3.616 1.00 93.38 114 GLU A N 1
ATOM 875 C CA . GLU A 1 114 ? 10.189 1.540 -3.641 1.00 93.38 114 GLU A CA 1
ATOM 876 C C . GLU A 1 114 ? 9.490 2.887 -3.412 1.00 93.38 114 GLU A C 1
ATOM 878 O O . GLU A 1 114 ? 8.291 3.080 -3.645 1.00 93.38 114 GLU A O 1
ATOM 883 N N . ARG A 1 115 ? 10.264 3.852 -2.915 1.00 93.19 115 ARG A N 1
ATOM 884 C CA 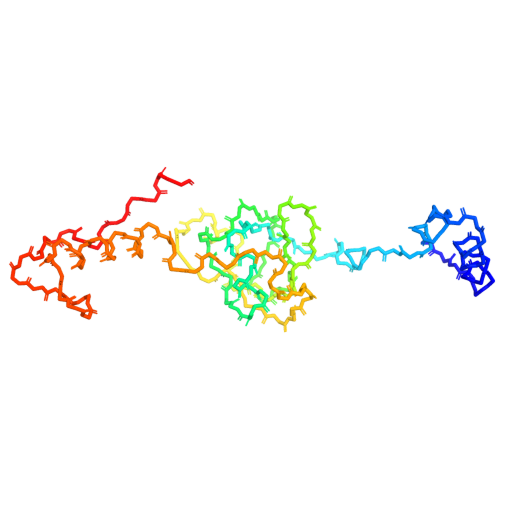. ARG A 1 115 ? 9.784 5.217 -2.688 1.00 93.19 115 ARG A CA 1
ATOM 885 C C . ARG A 1 115 ? 9.670 5.948 -4.020 1.00 93.19 115 ARG A C 1
ATOM 887 O O . ARG A 1 115 ? 10.444 5.694 -4.933 1.00 93.19 115 ARG A O 1
ATOM 894 N N . ASP A 1 116 ? 8.726 6.881 -4.101 1.00 90.50 116 ASP A N 1
ATOM 895 C CA . ASP A 1 116 ? 8.535 7.766 -5.259 1.00 90.50 116 ASP A CA 1
ATOM 896 C C . ASP A 1 116 ? 8.125 7.082 -6.585 1.00 90.50 116 ASP A C 1
ATOM 898 O O . ASP A 1 116 ? 7.985 7.768 -7.594 1.00 90.50 116 ASP A O 1
ATOM 902 N N . VAL A 1 117 ? 7.782 5.784 -6.572 1.00 89.31 117 VAL A N 1
ATOM 903 C CA . VAL A 1 117 ? 7.060 5.111 -7.679 1.00 89.31 117 VAL A CA 1
ATOM 904 C C . VAL A 1 117 ? 5.705 5.784 -7.935 1.00 89.31 117 VAL A C 1
ATOM 906 O O . VAL A 1 117 ? 5.277 5.970 -9.072 1.00 89.31 117 VAL A O 1
ATOM 909 N N . TYR A 1 118 ? 5.037 6.198 -6.855 1.00 90.12 118 TYR A N 1
ATOM 910 C CA . TYR A 1 118 ? 3.826 7.010 -6.895 1.00 90.12 118 TYR A CA 1
ATOM 911 C C . TYR A 1 118 ? 4.149 8.454 -6.494 1.00 90.12 118 TYR A C 1
ATOM 913 O O . TYR A 1 118 ? 4.881 8.706 -5.535 1.00 90.12 118 TYR A O 1
ATOM 921 N N . GLY A 1 119 ? 3.559 9.430 -7.190 1.00 86.62 119 GLY A N 1
ATOM 922 C CA . GLY A 1 119 ? 3.769 10.850 -6.897 1.00 86.62 119 GLY A CA 1
ATOM 923 C C . GLY A 1 119 ? 3.366 11.237 -5.466 1.00 86.62 119 GLY A C 1
ATOM 924 O O . GLY A 1 119 ? 2.384 10.739 -4.913 1.00 86.62 119 GLY A O 1
ATOM 925 N N . ARG A 1 120 ? 4.116 12.158 -4.850 1.00 83.69 120 ARG A N 1
ATOM 926 C CA . ARG A 1 120 ? 3.830 12.656 -3.494 1.00 83.69 120 ARG A CA 1
ATOM 927 C C . ARG A 1 120 ? 2.549 13.494 -3.495 1.00 83.69 120 ARG A C 1
ATOM 929 O O . ARG A 1 120 ? 2.519 14.564 -4.094 1.00 83.69 120 ARG A O 1
ATOM 936 N N . LYS A 1 121 ? 1.509 13.042 -2.781 1.00 79.94 121 LYS A N 1
ATOM 937 C CA . LYS A 1 121 ? 0.227 13.773 -2.660 1.00 79.94 121 LYS A CA 1
ATOM 938 C C . LYS A 1 121 ? -0.056 14.370 -1.275 1.00 79.94 121 LYS A C 1
ATOM 940 O O . LYS A 1 121 ? -1.150 14.875 -1.020 1.00 79.94 121 LYS A O 1
ATOM 945 N N . TRP A 1 122 ? 0.919 14.355 -0.369 1.00 72.44 122 TRP A N 1
ATOM 946 C CA . TRP A 1 122 ? 0.781 14.993 0.942 1.00 72.44 122 TRP A CA 1
ATOM 947 C C . TRP A 1 122 ? 0.527 16.510 0.828 1.00 72.44 122 TRP A C 1
ATOM 949 O O . TRP A 1 122 ? 1.087 17.201 -0.017 1.00 72.44 122 TRP A O 1
ATOM 959 N N . GLY A 1 123 ? -0.362 17.058 1.659 1.00 67.69 123 GLY A N 1
ATOM 960 C CA . GLY A 1 123 ? -0.644 18.502 1.661 1.00 67.69 123 GLY A CA 1
ATOM 961 C C . GLY A 1 123 ? -1.410 19.049 0.443 1.00 67.69 123 GLY A C 1
ATOM 962 O O . GLY A 1 123 ? -1.494 20.274 0.306 1.00 67.69 123 GLY A O 1
ATOM 963 N N . LEU A 1 124 ? -1.968 18.168 -0.402 1.00 70.75 124 LEU A N 1
ATOM 964 C CA . LEU A 1 124 ? -2.896 18.490 -1.502 1.00 70.75 124 LEU A CA 1
ATOM 965 C C . LEU A 1 124 ? -4.360 18.127 -1.189 1.00 70.75 124 LEU A C 1
ATOM 967 O O . LEU A 1 124 ? -5.240 18.347 -2.015 1.00 70.75 124 LEU A O 1
ATOM 971 N N . GLY A 1 125 ? -4.634 17.557 -0.011 1.00 69.94 125 GLY A N 1
ATOM 972 C CA . GLY A 1 125 ? -5.997 17.207 0.394 1.00 69.94 125 GLY A CA 1
ATOM 973 C C . GLY A 1 125 ? -6.902 18.440 0.561 1.00 69.94 125 GLY A C 1
ATOM 974 O O . GLY A 1 125 ? -6.391 19.538 0.805 1.00 69.94 125 GLY A O 1
ATOM 975 N N . PRO A 1 126 ? -8.236 18.271 0.512 1.00 72.44 126 PRO A N 1
ATOM 976 C CA . PRO A 1 126 ? -9.204 19.374 0.541 1.00 72.44 126 PRO A CA 1
ATOM 977 C C . PRO A 1 126 ? -9.014 20.299 1.752 1.00 72.44 126 PRO A C 1
ATOM 979 O O . PRO A 1 126 ? -9.070 21.520 1.624 1.00 72.44 126 PRO A O 1
ATOM 982 N N . VAL A 1 127 ? -8.667 19.732 2.911 1.00 75.31 127 VAL A N 1
ATOM 983 C CA . VAL A 1 127 ? -8.370 20.490 4.140 1.00 75.31 127 VAL A CA 1
ATOM 984 C C . VAL A 1 127 ? -7.122 21.358 3.993 1.00 75.31 127 VAL A C 1
ATOM 986 O O . VAL A 1 127 ? -7.123 22.531 4.361 1.00 75.31 127 VAL A O 1
ATOM 989 N N . ALA A 1 128 ? -6.042 20.787 3.457 1.00 74.19 128 ALA A N 1
ATOM 990 C CA . ALA A 1 128 ? -4.768 21.479 3.302 1.00 74.19 128 ALA A CA 1
ATOM 991 C C . ALA A 1 128 ? -4.862 22.584 2.241 1.00 74.19 128 ALA A C 1
ATOM 993 O O . ALA A 1 128 ? -4.335 23.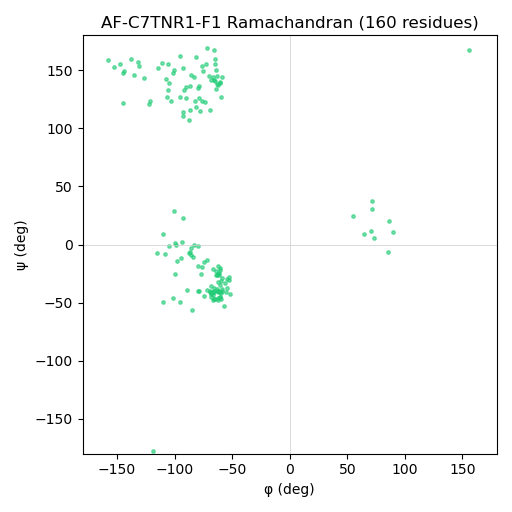677 2.450 1.00 74.19 128 ALA A O 1
ATOM 994 N N . SER A 1 129 ? -5.574 22.320 1.144 1.00 80.19 129 SER A N 1
ATOM 995 C CA . SER A 1 129 ? -5.828 23.290 0.078 1.00 80.19 129 SER A CA 1
ATOM 996 C C . SER A 1 129 ? -6.713 24.440 0.565 1.00 80.19 129 SER A C 1
ATOM 998 O O . SER A 1 129 ? -6.315 25.594 0.426 1.00 80.19 129 SER A O 1
ATOM 1000 N N . LYS A 1 130 ? -7.833 24.152 1.248 1.00 81.06 130 LYS A N 1
ATOM 1001 C CA . LYS A 1 130 ? -8.713 25.173 1.848 1.00 81.06 130 LYS A CA 1
ATOM 1002 C C . LYS A 1 130 ? -7.976 26.014 2.890 1.00 81.06 130 LYS A C 1
ATOM 1004 O O . LYS A 1 130 ? -8.103 27.233 2.891 1.00 81.06 130 LYS A O 1
ATOM 1009 N N . LYS A 1 131 ? -7.130 25.394 3.723 1.00 79.31 131 LYS A N 1
ATOM 1010 C CA . LYS A 1 131 ? -6.281 26.118 4.682 1.00 79.31 131 LYS A CA 1
ATOM 1011 C C . LYS A 1 131 ? -5.294 27.054 3.977 1.00 79.31 131 LYS A C 1
ATOM 1013 O O . LYS A 1 131 ? -5.168 28.203 4.381 1.00 79.31 131 LYS A O 1
ATOM 1018 N N . LYS A 1 132 ? -4.608 26.592 2.924 1.00 82.00 132 LYS A N 1
ATOM 1019 C CA . LYS A 1 132 ? -3.696 27.436 2.127 1.00 82.00 132 LYS A CA 1
ATOM 1020 C C . LYS A 1 132 ? -4.435 28.597 1.457 1.00 82.00 132 LYS A C 1
ATOM 1022 O O . LYS A 1 132 ? -3.916 29.707 1.446 1.00 82.00 132 LYS A O 1
ATOM 1027 N N . GLN A 1 133 ? -5.640 28.351 0.946 1.00 84.25 133 GLN A N 1
ATOM 1028 C CA . GLN A 1 133 ? -6.486 29.377 0.343 1.00 84.25 133 GLN A CA 1
ATOM 1029 C C . GLN A 1 133 ? -6.935 30.415 1.379 1.00 84.25 133 GLN A C 1
ATOM 1031 O O . GLN A 1 133 ? -6.710 31.596 1.179 1.00 84.25 133 GLN A O 1
ATOM 1036 N N . MET A 1 134 ? -7.407 29.988 2.552 1.00 81.69 134 MET A N 1
ATOM 1037 C CA . MET A 1 134 ? -7.785 30.896 3.643 1.00 81.69 134 MET A CA 1
ATOM 1038 C C . MET A 1 134 ? -6.620 31.742 4.179 1.00 81.69 134 MET A C 1
ATOM 1040 O O . MET A 1 134 ? -6.836 32.877 4.594 1.00 81.69 134 MET A O 1
ATOM 1044 N N . ILE A 1 135 ? -5.387 31.218 4.169 1.00 83.50 135 ILE A N 1
ATOM 1045 C CA . ILE A 1 135 ? -4.184 32.009 4.488 1.00 83.50 135 ILE A CA 1
ATOM 1046 C C . ILE A 1 135 ? -3.945 33.071 3.405 1.00 83.50 135 ILE A C 1
ATOM 1048 O O . ILE A 1 135 ? -3.618 34.211 3.727 1.00 83.50 135 ILE A O 1
ATOM 1052 N N . LYS A 1 136 ? -4.130 32.719 2.126 1.00 84.19 136 LYS A N 1
ATOM 1053 C CA . LYS A 1 136 ? -4.014 33.660 1.002 1.00 84.19 136 LYS A CA 1
ATOM 1054 C C . LYS A 1 136 ? -5.097 34.745 1.045 1.00 84.19 136 LYS A C 1
ATOM 1056 O O . LYS A 1 136 ? -4.797 35.899 0.761 1.00 84.19 136 LYS A O 1
ATOM 1061 N N . ASP A 1 137 ? -6.308 34.382 1.457 1.00 84.75 137 ASP A N 1
ATOM 1062 C CA . ASP A 1 137 ? -7.463 35.277 1.572 1.00 84.75 137 ASP A CA 1
ATOM 1063 C C . ASP A 1 137 ? -7.431 36.132 2.861 1.00 84.75 137 ASP A C 1
ATOM 1065 O O . ASP A 1 137 ? -8.331 36.932 3.099 1.00 84.75 137 ASP A O 1
ATOM 1069 N N . GLY A 1 138 ? -6.415 35.969 3.723 1.00 81.88 138 GLY A N 1
ATOM 1070 C CA . GLY A 1 138 ? -6.259 36.730 4.974 1.00 81.88 138 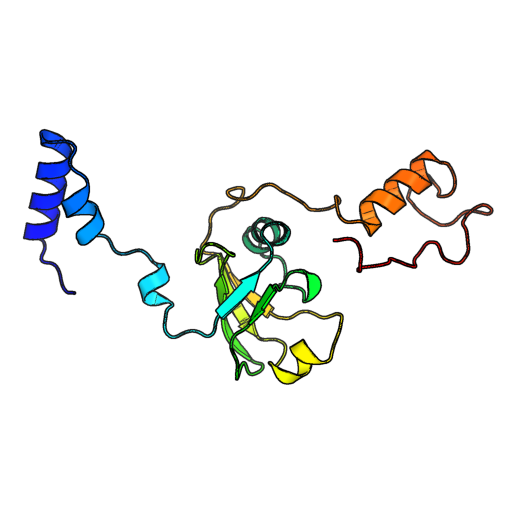GLY A CA 1
ATOM 1071 C C . GLY A 1 138 ? -7.228 36.337 6.100 1.00 81.88 138 GLY A C 1
ATOM 1072 O O . GLY A 1 138 ? -7.240 36.957 7.167 1.00 81.88 138 GLY A O 1
ATOM 1073 N N . LEU A 1 139 ? -8.023 35.284 5.896 1.00 81.69 139 LEU A N 1
ATOM 1074 C CA . LEU A 1 139 ? -8.961 34.726 6.880 1.00 81.69 139 LEU A CA 1
ATOM 1075 C C . LEU A 1 139 ? -8.250 33.928 7.984 1.00 81.69 139 LEU A C 1
ATOM 1077 O O . LEU A 1 139 ? -8.854 33.618 9.008 1.00 81.69 139 LEU A O 1
ATOM 1081 N N . LEU A 1 140 ? -6.980 33.575 7.773 1.00 80.62 140 LEU A N 1
ATOM 1082 C CA . LEU A 1 140 ? -6.089 32.941 8.744 1.00 80.62 140 LEU A CA 1
ATOM 1083 C C . LEU A 1 140 ? -4.751 33.691 8.785 1.00 80.62 140 LEU A C 1
ATOM 1085 O O . LEU A 1 140 ? -4.333 34.290 7.797 1.00 80.62 140 LEU A O 1
ATOM 1089 N N . ASP A 1 141 ? -4.057 33.626 9.921 1.00 81.81 141 ASP A N 1
ATOM 1090 C CA . ASP A 1 141 ? -2.704 34.183 10.063 1.00 81.81 141 ASP A CA 1
ATOM 1091 C C . ASP A 1 141 ? -1.672 33.431 9.184 1.00 81.81 141 ASP A C 1
ATOM 1093 O O . ASP A 1 141 ? -1.930 32.318 8.720 1.00 81.81 141 ASP A O 1
ATOM 1097 N N . LYS A 1 142 ? -0.462 33.981 9.007 1.00 78.88 142 LYS A N 1
ATOM 1098 C CA . LYS A 1 142 ? 0.661 33.384 8.253 1.00 78.88 142 LYS A CA 1
ATOM 1099 C C . LYS A 1 142 ? 1.002 31.956 8.697 1.00 78.88 142 LYS A C 1
ATOM 1101 O O . LYS A 1 142 ? 1.466 31.153 7.893 1.00 78.88 142 LYS A O 1
ATOM 1106 N N . PHE A 1 143 ? 0.738 31.620 9.961 1.00 77.56 143 PHE A N 1
ATOM 1107 C CA . PHE A 1 143 ? 0.948 30.282 10.528 1.00 77.56 143 PHE A CA 1
ATOM 1108 C C . PHE A 1 143 ? -0.303 29.381 10.478 1.00 77.56 143 PHE A C 1
ATOM 1110 O O . PHE A 1 143 ? -0.292 28.245 10.958 1.00 77.56 143 PHE A O 1
ATOM 1117 N N . GLY A 1 144 ? -1.402 29.866 9.897 1.00 70.56 144 GLY A N 1
ATOM 1118 C CA . GLY A 1 144 ? -2.663 29.142 9.769 1.00 70.56 144 GLY A CA 1
ATOM 1119 C C . GLY A 1 144 ? -3.424 28.981 11.086 1.00 70.56 144 GLY A C 1
ATOM 1120 O O . GLY A 1 144 ? -4.086 27.954 11.271 1.00 70.56 144 GLY A O 1
ATOM 1121 N N . LYS A 1 145 ? -3.278 29.948 12.003 1.00 79.56 145 LYS A N 1
ATOM 1122 C CA . LYS A 1 145 ? -4.055 30.062 13.246 1.00 79.56 145 LYS A CA 1
ATOM 1123 C C . LYS A 1 145 ? -5.286 30.962 13.031 1.00 79.56 145 LYS A C 1
ATOM 1125 O O . LYS A 1 145 ? -5.220 31.844 12.171 1.00 79.56 145 LYS A O 1
ATOM 1130 N N . PRO A 1 146 ? -6.379 30.754 13.792 1.00 81.25 146 PRO A N 1
ATOM 1131 C CA . PRO A 1 146 ? -7.555 31.617 13.729 1.00 81.25 146 PRO A CA 1
ATOM 1132 C C . PRO A 1 146 ? -7.219 33.064 14.106 1.00 81.25 146 PRO A C 1
ATOM 1134 O O . PRO A 1 146 ? -6.467 33.297 15.051 1.00 81.25 146 PRO A O 1
ATOM 1137 N N . ASN A 1 147 ? -7.794 34.014 13.377 1.00 81.50 147 ASN A N 1
ATOM 1138 C CA . ASN A 1 147 ? -7.782 35.446 13.653 1.00 81.50 147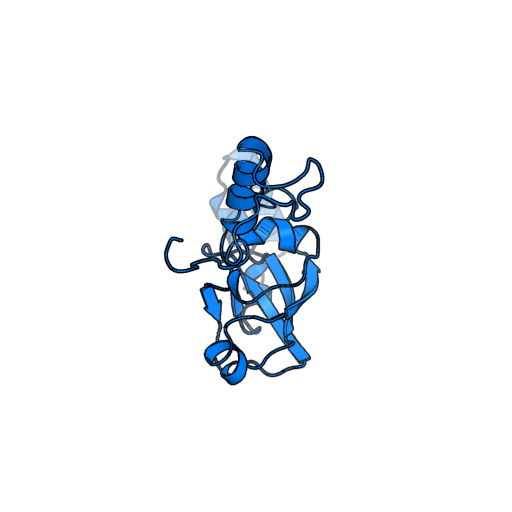 ASN A CA 1
ATOM 1139 C C . ASN A 1 147 ? -9.229 35.949 13.848 1.00 81.50 147 ASN A C 1
ATOM 1141 O O . ASN A 1 147 ? -10.181 35.170 13.802 1.00 81.50 147 ASN A O 1
ATOM 1145 N N . ALA A 1 148 ? -9.405 37.256 14.055 1.00 76.00 148 ALA A N 1
ATOM 1146 C CA . ALA A 1 148 ? -10.726 37.869 14.236 1.00 76.00 148 ALA A CA 1
ATOM 1147 C C . ALA A 1 148 ? -11.679 37.689 13.032 1.00 76.00 148 ALA A C 1
ATOM 1149 O O . ALA A 1 148 ? -12.891 37.779 13.198 1.00 76.00 148 ALA A O 1
ATOM 1150 N N . ASN A 1 149 ? -11.144 37.396 11.843 1.00 74.62 149 ASN A N 1
ATOM 1151 C CA . ASN A 1 149 ? -11.897 37.246 10.597 1.00 74.62 149 ASN A CA 1
ATOM 1152 C C . ASN A 1 149 ? -12.170 35.775 10.244 1.00 74.62 149 ASN A C 1
ATOM 1154 O O . ASN A 1 149 ? -12.745 35.488 9.194 1.00 74.62 149 ASN A O 1
ATOM 1158 N N . THR A 1 150 ? -11.742 34.822 11.078 1.00 76.94 150 THR A N 1
ATOM 1159 C CA . THR A 1 150 ? -11.905 33.399 10.783 1.00 76.94 150 THR A CA 1
ATOM 1160 C C . THR A 1 150 ? -13.356 32.961 11.024 1.00 76.94 150 THR A C 1
ATOM 1162 O O . THR A 1 150 ? -13.850 33.077 12.147 1.00 76.94 150 THR A O 1
ATOM 1165 N N . PRO A 1 151 ? -14.049 32.388 10.024 1.00 76.81 151 PRO A N 1
ATOM 1166 C CA . PRO A 1 151 ? -15.405 31.882 10.214 1.00 76.81 151 PRO A CA 1
ATOM 1167 C C . PRO A 1 151 ? -15.434 30.690 11.187 1.00 76.81 151 PRO A C 1
ATOM 1169 O O . PRO A 1 151 ? -14.572 29.811 11.139 1.00 76.81 151 PRO A O 1
ATOM 1172 N N . ALA A 1 152 ? -16.462 30.616 12.041 1.00 71.62 152 ALA A N 1
ATOM 1173 C CA . ALA A 1 152 ? -16.582 29.596 13.093 1.00 71.62 152 ALA A CA 1
ATOM 1174 C C . ALA A 1 152 ? -16.522 28.144 12.562 1.00 71.62 152 ALA A C 1
ATOM 1176 O O . ALA A 1 152 ? -15.927 27.275 13.196 1.00 71.62 152 ALA A O 1
ATOM 1177 N N . ASN A 1 153 ? -17.043 27.900 11.352 1.00 69.31 153 ASN A N 1
ATOM 1178 C CA . ASN A 1 153 ? -17.068 26.586 10.692 1.00 69.31 153 ASN A CA 1
ATOM 1179 C C . ASN A 1 153 ? -15.873 26.311 9.753 1.00 69.31 153 ASN A C 1
ATOM 1181 O O . ASN A 1 153 ? -15.959 25.467 8.862 1.00 69.31 153 ASN A O 1
ATOM 1185 N N . TRP A 1 154 ? -14.725 26.976 9.928 1.00 67.56 154 TRP A N 1
ATOM 1186 C CA . TRP A 1 154 ? -13.574 26.787 9.027 1.00 67.56 154 TRP A CA 1
ATOM 1187 C C . TRP A 1 154 ? -12.969 25.368 9.052 1.00 67.56 154 TRP A C 1
ATOM 1189 O O . TRP A 1 154 ? -12.331 24.960 8.081 1.00 67.56 154 TRP A O 1
ATOM 1199 N N . LYS A 1 155 ? -13.186 24.609 10.137 1.00 64.38 155 LYS A N 1
ATOM 1200 C CA . LYS A 1 155 ? -12.724 23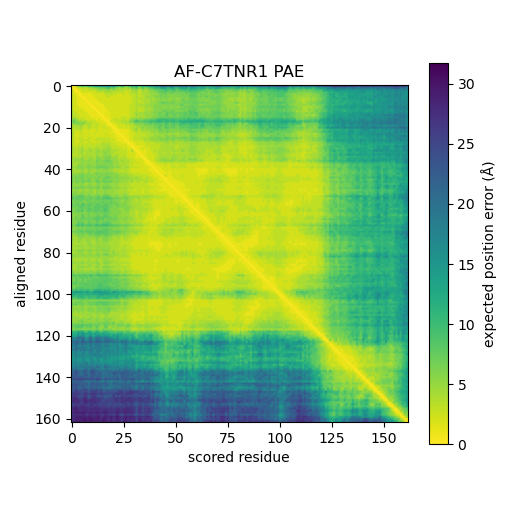.217 10.296 1.00 64.38 155 LYS A CA 1
ATOM 1201 C C . LYS A 1 155 ? -13.655 22.169 9.679 1.00 64.38 155 LYS A C 1
ATOM 1203 O O . LYS A 1 155 ? -13.253 21.013 9.593 1.00 64.38 155 LYS A O 1
ATOM 1208 N N . ALA A 1 156 ? -14.869 22.540 9.268 1.00 58.81 156 ALA A N 1
ATOM 1209 C CA . ALA A 1 156 ? -15.791 21.610 8.627 1.00 58.81 156 ALA A CA 1
ATOM 1210 C C . ALA A 1 156 ? -15.314 21.313 7.195 1.00 58.81 156 ALA A C 1
ATOM 1212 O O . ALA A 1 156 ? -15.105 22.223 6.378 1.00 58.81 156 ALA A O 1
ATOM 1213 N N . VAL A 1 157 ? -15.100 20.029 6.918 1.00 57.03 157 VAL A N 1
ATOM 1214 C CA . VAL A 1 157 ? -14.626 19.510 5.635 1.00 57.03 157 VAL A CA 1
ATOM 1215 C C . VAL A 1 157 ? -15.680 18.538 5.139 1.00 57.03 157 VAL A C 1
ATOM 1217 O O . VAL A 1 157 ? -16.012 17.586 5.840 1.00 57.03 157 VAL A O 1
ATOM 1220 N N . ASP A 1 158 ? -16.192 18.792 3.942 1.00 52.97 158 ASP A N 1
ATOM 1221 C CA . ASP A 1 158 ? -17.085 17.874 3.253 1.00 52.97 158 ASP A CA 1
ATOM 1222 C C . ASP A 1 158 ? -16.238 16.862 2.470 1.00 52.97 158 ASP A C 1
ATOM 1224 O O . ASP A 1 158 ? -15.451 17.237 1.596 1.00 52.97 158 ASP A O 1
ATOM 1228 N N . TYR A 1 159 ? -16.332 15.587 2.843 1.00 54.50 159 TYR A N 1
ATOM 1229 C CA . TYR A 1 159 ? -15.574 14.498 2.219 1.00 54.50 159 TYR A CA 1
ATOM 1230 C C . TYR A 1 159 ? -16.268 13.932 0.970 1.00 54.50 159 TYR A C 1
ATOM 1232 O O . TYR A 1 159 ? -15.696 13.070 0.308 1.00 54.50 159 TYR A O 1
ATOM 1240 N N . SER A 1 160 ? -17.463 14.421 0.620 1.00 49.47 160 SER A N 1
ATOM 1241 C CA . SER A 1 160 ? -18.254 13.930 -0.518 1.00 49.47 160 SER A CA 1
ATOM 1242 C C . SER A 1 160 ? -17.701 14.311 -1.901 1.00 49.47 160 SER A C 1
ATOM 1244 O O . SER A 1 160 ? -18.113 13.729 -2.900 1.00 49.47 160 SER A O 1
ATOM 1246 N N . VAL A 1 161 ? -16.747 15.248 -1.981 1.00 39.06 161 VAL A N 1
ATOM 1247 C CA . VAL A 1 161 ? -16.257 15.833 -3.250 1.00 39.06 161 VAL A CA 1
ATOM 1248 C C . VAL A 1 161 ? -14.915 15.234 -3.718 1.00 39.06 161 VAL A C 1
ATOM 1250 O O . VAL A 1 161 ? -14.121 15.922 -4.356 1.00 39.06 161 VAL A O 1
ATOM 1253 N N . THR A 1 162 ? -14.605 13.972 -3.380 1.00 36.69 162 THR A N 1
ATOM 1254 C CA . THR A 1 162 ? -13.386 13.295 -3.895 1.00 36.69 162 THR A CA 1
ATOM 1255 C C . THR A 1 162 ? -13.669 11.942 -4.529 1.00 36.69 162 THR A C 1
ATOM 1257 O O . THR A 1 162 ? -13.620 10.922 -3.803 1.00 36.69 162 THR A O 1
#

Radius of gyration: 22.1 Å; Cα contacts (8 Å, |Δi|>4): 246; chains: 1; bounding box: 40×64×44 Å